Protein AF-A0A6F8TMJ8-F1 (afdb_monomer_lite)

Foldseek 3Di:
DPLVVLLVLLVVLLVLLVVVCVVPPDPLSVVLNVLSVVQSVCSVVVVVVCNVVSLVVLPCSLVVVCVVPVCPPDPSSVSSVVSNVVSVVVD

Structure (mmCIF, N/CA/C/O backbone):
data_AF-A0A6F8TMJ8-F1
#
_entry.id   AF-A0A6F8TMJ8-F1
#
loop_
_atom_site.group_PDB
_atom_site.id
_atom_site.type_symbol
_atom_site.label_atom_id
_atom_site.label_alt_id
_atom_site.label_comp_id
_atom_site.label_asym_id
_atom_site.label_entity_id
_atom_site.label_seq_id
_atom_site.pdbx_PDB_ins_code
_atom_site.Cartn_x
_atom_site.Cartn_y
_atom_site.Cartn_z
_atom_site.occupancy
_atom_site.B_iso_or_equiv
_atom_site.auth_seq_id
_atom_site.auth_comp_id
_atom_site.auth_asym_id
_atom_site.auth_atom_id
_atom_site.pdbx_PDB_model_num
ATOM 1 N N . MET A 1 1 ? -16.626 7.205 8.333 1.00 62.91 1 MET A N 1
ATOM 2 C CA . MET A 1 1 ? -15.537 6.395 7.746 1.00 62.91 1 MET A CA 1
ATOM 3 C C . MET A 1 1 ? -15.948 4.933 7.677 1.00 62.91 1 MET A C 1
ATOM 5 O O . MET A 1 1 ? -16.232 4.349 8.716 1.00 62.91 1 MET A O 1
ATOM 9 N N . ASP A 1 2 ? -15.988 4.336 6.486 1.00 76.75 2 ASP A N 1
ATOM 10 C CA . ASP A 1 2 ? -16.205 2.890 6.338 1.00 76.75 2 ASP A CA 1
ATOM 11 C C . ASP A 1 2 ? -14.847 2.168 6.335 1.00 76.75 2 ASP A C 1
ATOM 13 O O . ASP A 1 2 ? -14.301 1.823 5.285 1.00 76.75 2 ASP A O 1
ATOM 17 N N . SER A 1 3 ? -14.264 1.990 7.527 1.00 79.50 3 SER A N 1
ATOM 18 C CA . SER A 1 3 ? -12.927 1.400 7.709 1.00 79.50 3 SER A CA 1
ATOM 19 C C . SER A 1 3 ? -12.784 0.040 7.022 1.00 79.50 3 SER A C 1
ATOM 21 O O . SER A 1 3 ? -11.713 -0.285 6.519 1.00 79.50 3 SER A O 1
ATOM 23 N N . LYS A 1 4 ? -13.870 -0.743 6.938 1.00 87.12 4 LYS A N 1
ATOM 24 C CA . LYS A 1 4 ? -13.873 -2.055 6.276 1.00 87.12 4 LYS A CA 1
ATOM 25 C C . LYS A 1 4 ? -13.643 -1.930 4.771 1.00 87.12 4 LYS A C 1
ATOM 27 O O . LYS A 1 4 ? -12.842 -2.684 4.220 1.00 87.12 4 LYS A O 1
ATOM 32 N N . LYS A 1 5 ? -14.295 -0.970 4.106 1.00 90.75 5 LYS A N 1
ATOM 33 C CA . LYS A 1 5 ? -14.060 -0.702 2.675 1.00 90.75 5 LYS A CA 1
ATOM 34 C C . LYS A 1 5 ? -12.633 -0.236 2.410 1.00 90.75 5 LYS A C 1
ATOM 36 O O . LYS A 1 5 ? -12.021 -0.707 1.455 1.00 90.75 5 LYS A O 1
ATOM 41 N N . ILE A 1 6 ? -12.091 0.619 3.278 1.00 89.44 6 ILE A N 1
ATOM 42 C CA . ILE A 1 6 ? -10.707 1.098 3.159 1.00 89.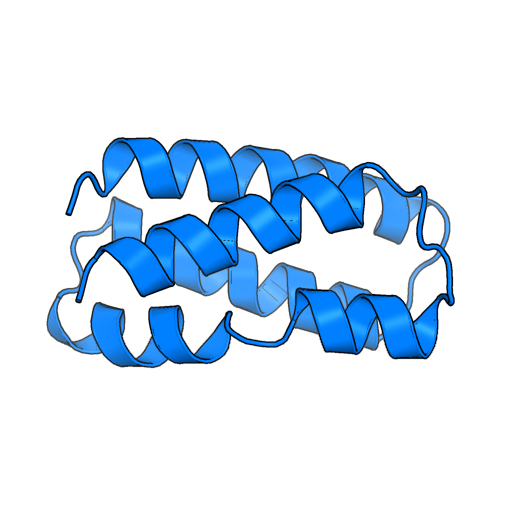44 6 ILE A CA 1
ATOM 43 C C . ILE A 1 6 ? -9.722 -0.068 3.304 1.00 89.44 6 ILE A C 1
ATOM 45 O O . ILE A 1 6 ? -8.827 -0.208 2.477 1.00 89.44 6 ILE A O 1
ATOM 49 N N . VAL A 1 7 ? -9.916 -0.958 4.284 1.00 92.88 7 VAL A N 1
ATOM 50 C CA . VAL A 1 7 ? -9.081 -2.163 4.452 1.00 92.88 7 VAL A CA 1
ATOM 51 C C . VAL A 1 7 ? -9.117 -3.049 3.208 1.00 92.88 7 VAL A C 1
ATOM 53 O O . VAL A 1 7 ? -8.070 -3.496 2.745 1.00 92.88 7 VAL A O 1
ATOM 56 N N . ILE A 1 8 ? -10.299 -3.288 2.633 1.00 94.81 8 ILE A N 1
ATOM 57 C CA . ILE A 1 8 ? -10.431 -4.076 1.397 1.00 94.81 8 ILE A CA 1
ATOM 58 C C . ILE A 1 8 ? -9.633 -3.428 0.261 1.00 94.81 8 ILE A C 1
ATOM 60 O O . ILE A 1 8 ? -8.918 -4.120 -0.463 1.00 94.81 8 ILE A O 1
ATOM 64 N N . GLN A 1 9 ? -9.732 -2.108 0.117 1.00 94.88 9 GLN A N 1
ATOM 65 C CA . GLN A 1 9 ? -9.040 -1.372 -0.933 1.00 94.88 9 GLN A CA 1
ATOM 66 C C . GLN A 1 9 ? -7.512 -1.367 -0.732 1.00 94.88 9 GLN A C 1
ATOM 68 O O . GLN A 1 9 ? -6.770 -1.600 -1.684 1.00 94.88 9 GLN A O 1
ATOM 73 N N . ILE A 1 10 ? -7.034 -1.211 0.508 1.00 94.50 10 ILE A N 1
ATOM 74 C CA . ILE A 1 10 ? -5.612 -1.336 0.873 1.00 94.50 10 ILE A CA 1
ATOM 75 C C . ILE A 1 10 ? -5.078 -2.733 0.542 1.00 94.50 10 ILE A C 1
ATOM 77 O O . ILE A 1 10 ? -3.989 -2.853 -0.014 1.00 94.50 10 ILE A O 1
ATOM 81 N N . LYS A 1 11 ? -5.842 -3.795 0.832 1.00 95.94 11 LYS A N 1
ATOM 82 C CA . LYS A 1 11 ? -5.438 -5.176 0.522 1.00 95.94 11 LYS A CA 1
ATOM 83 C C . LYS A 1 11 ? -5.293 -5.424 -0.979 1.00 95.94 11 LYS A C 1
ATOM 85 O O . LYS A 1 11 ? -4.348 -6.095 -1.380 1.00 95.94 11 LYS A O 1
ATOM 90 N N . LYS A 1 12 ? -6.174 -4.859 -1.811 1.00 96.50 12 LYS A N 1
ATOM 91 C CA . LYS A 1 12 ? -6.040 -4.940 -3.277 1.00 96.50 12 LYS A CA 1
ATOM 92 C C . LYS A 1 12 ? -4.753 -4.281 -3.766 1.00 96.50 12 LYS A C 1
ATOM 94 O O . LYS A 1 12 ? -4.005 -4.899 -4.516 1.00 96.50 12 LYS A O 1
ATOM 99 N N . ALA A 1 13 ? -4.471 -3.066 -3.293 1.00 95.88 13 ALA A N 1
ATOM 100 C CA . ALA A 1 13 ? -3.233 -2.367 -3.625 1.00 95.88 13 ALA A CA 1
ATOM 101 C C . ALA A 1 13 ? -1.992 -3.145 -3.150 1.00 95.88 13 ALA A C 1
ATOM 103 O O . ALA A 1 13 ? -1.031 -3.269 -3.903 1.00 95.88 13 ALA A O 1
ATOM 104 N N . LEU A 1 14 ? -2.025 -3.720 -1.940 1.00 97.06 14 LEU A N 1
ATOM 105 C CA . LEU A 1 14 ? -0.934 -4.541 -1.402 1.00 97.06 14 LEU A CA 1
ATOM 106 C C . LEU A 1 14 ? -0.618 -5.752 -2.276 1.00 97.06 14 LEU A C 1
ATOM 108 O O . LEU A 1 14 ? 0.554 -5.983 -2.542 1.00 97.06 14 LEU A O 1
ATOM 112 N N . ILE A 1 15 ? -1.630 -6.487 -2.747 1.00 96.75 15 ILE A N 1
ATOM 113 C CA . ILE A 1 15 ? -1.421 -7.647 -3.629 1.00 96.75 15 ILE A CA 1
ATOM 114 C C . ILE A 1 15 ? -0.637 -7.230 -4.880 1.00 96.75 15 ILE A C 1
ATOM 116 O O . ILE A 1 15 ? 0.375 -7.844 -5.207 1.00 96.75 15 ILE A O 1
ATOM 120 N N . LEU A 1 16 ? -1.054 -6.145 -5.539 1.00 95.44 16 LEU A N 1
ATOM 121 C CA . LEU A 1 16 ? -0.393 -5.665 -6.755 1.00 95.44 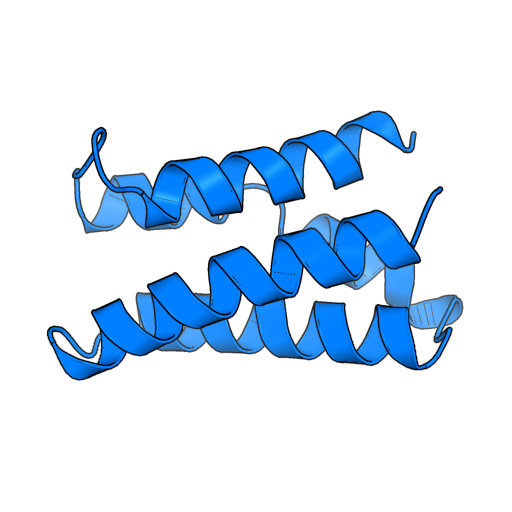16 LEU A CA 1
ATOM 122 C C . LEU A 1 16 ? 1.019 -5.123 -6.483 1.00 95.44 16 LEU A C 1
ATOM 124 O O . LEU A 1 16 ? 1.938 -5.371 -7.261 1.00 95.44 16 LEU A O 1
ATOM 128 N N . LEU A 1 17 ? 1.204 -4.397 -5.377 1.00 95.19 17 LEU A N 1
ATOM 129 C CA . LEU A 1 17 ? 2.510 -3.883 -4.960 1.00 95.19 17 LEU A CA 1
ATOM 130 C C . LEU A 1 17 ? 3.490 -5.019 -4.649 1.00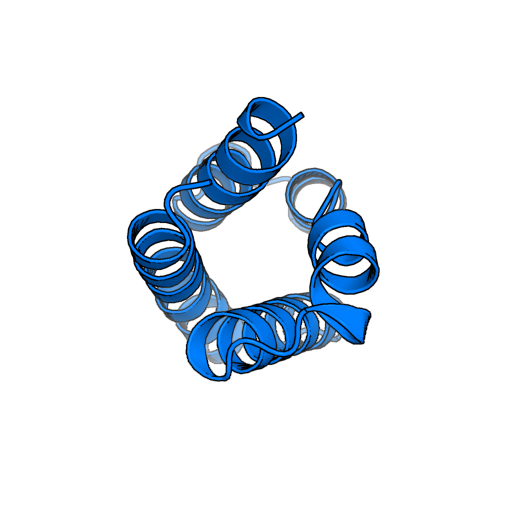 95.19 17 LEU A C 1
ATOM 132 O O . LEU A 1 17 ? 4.649 -4.958 -5.055 1.00 95.19 17 LEU A O 1
ATOM 136 N N . GLU A 1 18 ? 3.036 -6.051 -3.939 1.00 95.94 18 GLU A N 1
ATOM 137 C CA . GLU A 1 18 ?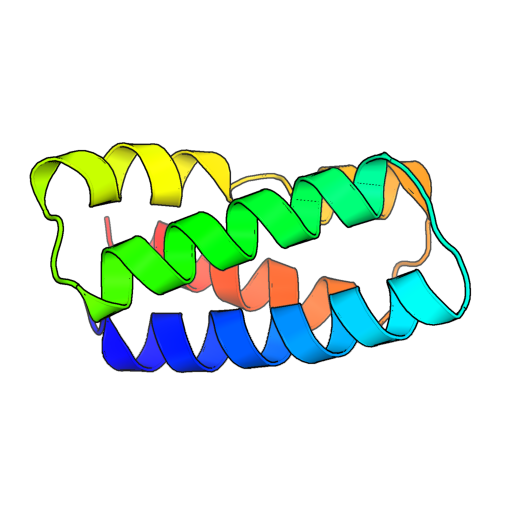 3.843 -7.223 -3.600 1.00 95.94 18 GLU A CA 1
ATOM 138 C C . GLU A 1 18 ? 4.203 -8.039 -4.843 1.00 95.94 18 GLU A C 1
ATOM 140 O O . GLU A 1 18 ? 5.349 -8.469 -4.968 1.00 95.94 18 GLU A O 1
ATOM 145 N N . ASP A 1 19 ? 3.273 -8.212 -5.784 1.00 94.88 19 ASP A N 1
ATOM 146 C CA . ASP A 1 19 ? 3.563 -8.871 -7.058 1.00 94.88 19 ASP A CA 1
ATOM 147 C C . ASP A 1 19 ? 4.564 -8.073 -7.898 1.00 94.88 19 ASP A C 1
ATOM 149 O O . ASP A 1 19 ? 5.538 -8.649 -8.386 1.00 94.88 19 ASP A O 1
ATOM 153 N N . LYS A 1 20 ? 4.420 -6.743 -7.979 1.00 92.31 20 LYS A N 1
ATOM 154 C CA . LYS A 1 20 ? 5.418 -5.901 -8.651 1.00 92.31 20 LYS A CA 1
ATOM 155 C C . LYS A 1 20 ? 6.786 -5.973 -7.968 1.00 92.31 20 LYS A C 1
ATOM 157 O O . LYS A 1 20 ? 7.804 -6.040 -8.651 1.00 92.31 20 LYS A O 1
ATOM 162 N N . TYR A 1 21 ? 6.831 -6.016 -6.637 1.00 94.50 21 TYR A N 1
ATOM 163 C CA . TYR A 1 21 ? 8.085 -6.143 -5.891 1.00 94.50 21 TYR A CA 1
ATOM 164 C C . TYR A 1 21 ? 8.806 -7.472 -6.156 1.00 94.50 21 TYR A C 1
ATOM 166 O O . TYR A 1 21 ? 10.033 -7.499 -6.174 1.00 94.50 21 TYR A O 1
ATOM 174 N N . LYS A 1 22 ? 8.072 -8.569 -6.402 1.00 94.50 22 LYS A N 1
ATOM 175 C CA . LYS A 1 22 ? 8.680 -9.851 -6.803 1.00 94.50 22 LYS A CA 1
ATOM 176 C C . LYS A 1 22 ? 9.393 -9.746 -8.151 1.00 94.50 22 LYS A C 1
ATOM 178 O O . LYS A 1 22 ? 10.459 -10.334 -8.303 1.00 94.50 22 LYS A O 1
ATOM 183 N N . SER A 1 23 ? 8.810 -9.030 -9.115 1.00 91.75 23 SER A N 1
ATOM 184 C CA . SER A 1 23 ? 9.427 -8.831 -10.434 1.00 91.75 23 SER A CA 1
ATOM 185 C C . SER A 1 23 ? 10.532 -7.775 -10.430 1.00 91.75 23 SER A C 1
ATOM 187 O O . SER A 1 23 ? 11.513 -7.914 -11.152 1.00 91.75 23 SER A O 1
ATOM 189 N N . GLU A 1 24 ? 10.375 -6.722 -9.630 1.00 90.94 24 GLU A N 1
ATOM 190 C CA . GLU A 1 24 ? 11.241 -5.546 -9.643 1.00 90.94 24 GLU A CA 1
ATOM 191 C C . GLU A 1 24 ? 11.437 -5.019 -8.211 1.00 90.94 24 GLU A C 1
ATOM 193 O O . GLU A 1 24 ? 10.754 -4.089 -7.769 1.00 90.94 24 GLU A O 1
ATOM 198 N N . PRO A 1 25 ? 12.342 -5.630 -7.431 1.00 93.31 25 PRO A N 1
ATOM 199 C CA . PRO A 1 25 ? 12.522 -5.262 -6.038 1.00 93.31 25 PRO A CA 1
ATOM 200 C C . PRO A 1 25 ? 13.268 -3.932 -5.919 1.00 93.31 25 PRO A C 1
ATOM 202 O O . PRO A 1 25 ? 14.456 -3.839 -6.217 1.00 93.31 25 PRO A O 1
ATOM 205 N N . THR A 1 26 ? 12.585 -2.904 -5.415 1.00 93.38 26 THR A N 1
ATOM 206 C CA . THR A 1 26 ? 13.185 -1.590 -5.138 1.00 93.38 26 THR A CA 1
ATOM 207 C C . THR A 1 26 ? 12.930 -1.148 -3.701 1.00 93.38 26 THR A C 1
ATOM 209 O O . THR A 1 26 ? 11.937 -1.536 -3.071 1.00 93.38 26 THR A O 1
ATOM 212 N N . ASP A 1 27 ? 13.799 -0.283 -3.175 1.00 93.12 27 ASP A N 1
ATOM 213 C CA . ASP A 1 27 ? 13.606 0.308 -1.847 1.00 93.12 27 ASP A CA 1
ATOM 214 C C . ASP A 1 27 ? 12.335 1.164 -1.771 1.00 93.12 27 ASP A C 1
ATOM 216 O O . ASP A 1 27 ? 11.671 1.193 -0.732 1.00 93.12 27 ASP A O 1
ATOM 220 N N . MET A 1 28 ? 11.936 1.795 -2.882 1.00 92.06 28 MET A N 1
ATOM 221 C CA . MET A 1 28 ? 10.689 2.551 -2.935 1.00 92.06 28 MET A CA 1
ATOM 222 C C . MET A 1 28 ? 9.466 1.642 -2.779 1.00 92.06 28 MET A C 1
ATOM 224 O O . MET A 1 28 ? 8.610 1.922 -1.940 1.00 92.06 28 MET A O 1
ATOM 228 N N . LEU A 1 29 ? 9.383 0.539 -3.531 1.00 93.25 29 LEU A N 1
ATOM 229 C CA . LEU A 1 29 ? 8.278 -0.415 -3.390 1.00 93.25 29 LEU A CA 1
ATOM 230 C C . LEU A 1 29 ? 8.248 -1.020 -1.990 1.00 93.25 29 LEU A C 1
ATOM 232 O O . LEU A 1 29 ? 7.187 -1.087 -1.373 1.00 93.25 29 LEU A O 1
ATOM 236 N N . LYS A 1 30 ? 9.414 -1.378 -1.444 1.00 95.00 30 LYS A N 1
ATOM 237 C CA . LYS A 1 30 ? 9.534 -1.873 -0.070 1.00 95.00 30 LYS A CA 1
ATOM 238 C C . LYS A 1 30 ? 8.995 -0.864 0.951 1.00 95.00 30 LYS A C 1
ATOM 240 O O . LYS A 1 30 ? 8.271 -1.253 1.869 1.00 95.00 30 LYS A O 1
ATOM 245 N N . MET A 1 31 ? 9.311 0.423 0.789 1.00 95.44 31 MET A N 1
ATOM 246 C CA . MET A 1 31 ? 8.792 1.501 1.636 1.00 95.44 31 MET A CA 1
ATOM 247 C C . MET A 1 31 ? 7.269 1.651 1.503 1.00 95.44 31 MET A C 1
ATOM 249 O O . MET A 1 31 ? 6.579 1.735 2.521 1.00 95.44 31 MET A O 1
ATOM 253 N N . ILE A 1 32 ? 6.739 1.669 0.277 1.00 95.12 32 ILE A N 1
ATOM 254 C CA . ILE A 1 32 ? 5.296 1.792 0.018 1.00 95.12 32 ILE A CA 1
ATOM 255 C C . ILE A 1 32 ? 4.545 0.606 0.637 1.00 95.12 32 ILE A C 1
ATOM 257 O O . ILE A 1 32 ? 3.605 0.812 1.405 1.00 95.12 32 ILE A O 1
ATOM 261 N N . ILE A 1 33 ? 4.996 -0.628 0.387 1.00 96.31 33 ILE A N 1
ATOM 262 C CA . ILE A 1 33 ? 4.404 -1.852 0.950 1.00 96.31 33 ILE A CA 1
ATOM 263 C C . ILE A 1 33 ? 4.389 -1.793 2.477 1.00 96.31 33 ILE A C 1
ATOM 265 O O . ILE A 1 33 ? 3.370 -2.103 3.097 1.00 96.31 33 ILE A O 1
ATOM 269 N N . LYS A 1 34 ? 5.493 -1.362 3.103 1.00 96.00 34 LYS A N 1
ATOM 270 C CA . LYS A 1 34 ? 5.569 -1.218 4.561 1.00 96.00 34 LYS A CA 1
ATOM 271 C C . LYS A 1 34 ? 4.484 -0.275 5.090 1.00 96.00 34 LYS A C 1
ATOM 273 O O . LYS A 1 34 ? 3.753 -0.667 5.998 1.00 96.00 34 LYS A O 1
ATOM 278 N N . LYS A 1 35 ? 4.333 0.915 4.497 1.00 94.94 35 LYS A N 1
ATOM 279 C CA . LYS A 1 35 ? 3.302 1.886 4.902 1.00 94.94 35 LYS A CA 1
ATOM 280 C C . LYS A 1 35 ? 1.883 1.338 4.736 1.00 94.94 35 LYS A C 1
ATOM 282 O O . LYS A 1 35 ? 1.057 1.481 5.633 1.00 94.94 35 LYS A O 1
ATOM 287 N N . TYR A 1 36 ? 1.607 0.653 3.626 1.00 95.19 36 TYR A N 1
ATOM 288 C CA . TYR A 1 36 ? 0.302 0.025 3.398 1.00 95.19 36 TYR A CA 1
ATOM 289 C C . TYR A 1 36 ? -0.001 -1.082 4.423 1.00 95.19 36 TYR A C 1
ATOM 291 O O . TYR A 1 36 ? -1.124 -1.162 4.923 1.00 95.19 36 TYR A O 1
ATOM 299 N N . ARG A 1 37 ? 0.989 -1.911 4.786 1.00 95.25 37 ARG A N 1
ATOM 300 C CA . ARG A 1 37 ? 0.837 -2.941 5.832 1.00 95.25 37 ARG A CA 1
ATOM 301 C C . ARG A 1 37 ? 0.572 -2.325 7.207 1.00 95.25 37 ARG A C 1
ATOM 303 O O . ARG A 1 37 ? -0.305 -2.804 7.923 1.00 95.25 37 ARG A O 1
ATOM 310 N N . GLU A 1 38 ? 1.289 -1.260 7.563 1.00 93.19 38 GLU A N 1
ATOM 311 C CA . GLU A 1 38 ? 1.088 -0.529 8.822 1.00 93.19 38 GLU A CA 1
ATOM 312 C C . GLU A 1 38 ? -0.320 0.081 8.904 1.00 93.19 38 GLU A C 1
ATOM 314 O O . GLU A 1 38 ? -1.014 -0.104 9.908 1.00 93.19 38 GLU A O 1
ATOM 319 N N . ALA A 1 39 ? -0.786 0.720 7.827 1.00 91.00 39 ALA A N 1
ATOM 320 C CA . ALA A 1 39 ? -2.136 1.271 7.750 1.00 91.00 39 ALA A CA 1
ATOM 321 C C . ALA A 1 39 ? -3.224 0.185 7.835 1.00 91.00 39 ALA A C 1
ATOM 323 O O . ALA A 1 39 ? -4.190 0.344 8.584 1.00 91.00 39 ALA A O 1
ATOM 324 N N . CYS A 1 40 ? -3.053 -0.940 7.125 1.00 92.62 40 CYS A N 1
ATOM 325 C CA . CYS A 1 40 ? -3.966 -2.085 7.205 1.00 92.62 40 CYS A CA 1
ATOM 326 C C . CYS A 1 40 ? -4.077 -2.601 8.644 1.00 92.62 40 CYS A C 1
ATOM 328 O O . CYS A 1 40 ? -5.178 -2.738 9.172 1.00 92.62 40 CYS A O 1
ATOM 330 N N . TYR A 1 41 ? -2.935 -2.809 9.304 1.00 91.88 41 TYR A N 1
ATOM 331 C CA . TYR A 1 41 ? -2.884 -3.287 10.681 1.00 91.88 41 TYR A CA 1
ATOM 332 C C . TYR A 1 41 ? -3.603 -2.339 11.650 1.00 91.88 41 TYR A C 1
ATOM 334 O O . TYR A 1 41 ? -4.380 -2.787 12.491 1.00 91.88 41 TYR A O 1
ATOM 342 N N . ILE A 1 42 ? -3.386 -1.028 11.537 1.00 89.00 42 ILE A N 1
ATOM 343 C CA . ILE A 1 42 ? -4.039 -0.035 12.403 1.00 89.00 42 ILE A CA 1
ATOM 344 C C . ILE A 1 42 ? -5.556 -0.033 12.214 1.00 89.00 42 ILE A C 1
ATOM 346 O O . ILE A 1 42 ? -6.290 -0.005 13.206 1.00 89.00 42 ILE A O 1
ATOM 350 N N . LEU A 1 43 ? -6.014 -0.096 10.962 1.00 87.50 43 LEU A N 1
ATOM 351 C CA . LEU A 1 43 ? -7.433 -0.127 10.620 1.00 87.50 43 LEU A CA 1
ATOM 352 C C . LEU A 1 43 ? -8.129 -1.401 11.108 1.00 87.50 43 LEU A C 1
ATOM 354 O O . LEU A 1 43 ? -9.238 -1.325 11.628 1.00 87.50 43 LEU A O 1
ATOM 358 N N . GLU A 1 44 ? -7.487 -2.561 10.976 1.00 89.81 44 GLU A N 1
ATOM 359 C CA . GLU A 1 44 ? -8.043 -3.840 11.436 1.00 89.81 44 GLU A CA 1
ATOM 360 C C . GLU A 1 44 ? -8.078 -3.955 12.964 1.00 89.81 44 GLU A C 1
ATOM 362 O O . GLU A 1 44 ? -8.952 -4.622 13.513 1.00 89.81 44 GLU A O 1
ATOM 367 N N . ASN A 1 45 ? -7.156 -3.282 13.657 1.00 89.12 45 ASN A N 1
ATOM 368 C CA . ASN A 1 45 ? -7.034 -3.337 15.114 1.00 89.12 45 ASN A CA 1
ATOM 369 C C . ASN A 1 45 ? -7.651 -2.121 15.826 1.00 89.12 45 ASN A C 1
ATOM 371 O O . ASN A 1 45 ? -7.438 -1.961 17.026 1.00 89.12 45 ASN A O 1
ATOM 375 N N . ASN A 1 46 ? -8.391 -1.258 15.114 1.00 79.31 46 ASN A N 1
ATOM 376 C CA . ASN A 1 46 ? -9.035 -0.054 15.657 1.00 79.31 46 ASN A CA 1
ATOM 377 C C . ASN A 1 46 ? -8.105 0.804 16.540 1.00 79.31 46 ASN A C 1
ATOM 379 O O . ASN A 1 46 ? -8.518 1.311 17.584 1.00 79.31 46 ASN A O 1
ATOM 383 N N . LYS A 1 47 ? -6.839 0.985 16.138 1.00 81.44 47 LYS A N 1
ATOM 384 C CA . LYS A 1 47 ? -5.882 1.827 16.881 1.00 81.44 47 LYS A CA 1
ATOM 385 C C . LYS A 1 47 ? -6.114 3.305 16.566 1.00 81.44 47 LYS A C 1
ATOM 387 O O . LYS A 1 47 ? -5.372 3.912 15.792 1.00 81.44 47 LYS A O 1
ATOM 392 N N . VAL A 1 48 ? -7.202 3.850 17.116 1.00 73.38 48 VAL A N 1
ATOM 393 C CA . VAL A 1 48 ? -7.727 5.196 16.818 1.00 73.38 48 VAL A CA 1
ATOM 394 C C . VAL A 1 48 ? -6.670 6.287 17.020 1.00 73.38 48 VAL A C 1
ATOM 396 O O . VAL A 1 48 ? -6.586 7.209 16.215 1.00 73.38 48 VAL A O 1
ATOM 399 N N . ASP A 1 49 ? -5.814 6.142 18.032 1.00 77.75 49 ASP A N 1
ATOM 400 C CA . ASP A 1 49 ? -4.710 7.054 18.357 1.00 77.75 49 ASP A CA 1
ATOM 401 C C . ASP A 1 49 ? -3.660 7.177 17.238 1.00 77.75 49 ASP A C 1
ATOM 403 O O . ASP 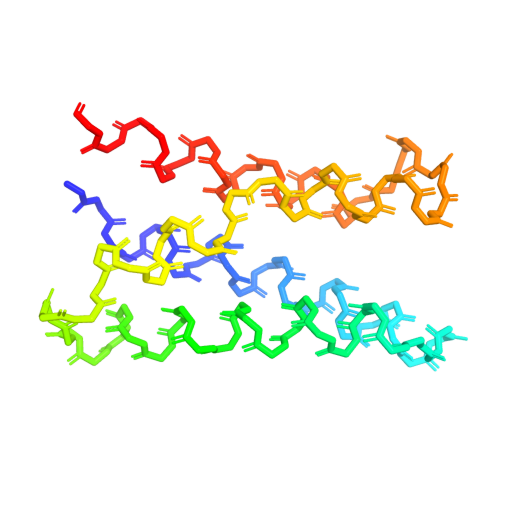A 1 49 ? -2.995 8.204 17.116 1.00 77.75 49 ASP A O 1
ATOM 407 N N . ARG A 1 50 ? -3.515 6.146 16.398 1.00 75.94 50 ARG A N 1
ATOM 408 C CA . ARG A 1 50 ? -2.515 6.089 15.313 1.00 75.94 50 ARG A CA 1
ATOM 409 C C . ARG A 1 50 ? -3.115 6.258 13.927 1.00 75.94 50 ARG A C 1
ATOM 411 O O . ARG A 1 50 ? -2.385 6.447 12.957 1.00 75.94 50 ARG A O 1
ATOM 418 N N . LEU A 1 51 ? -4.438 6.176 13.837 1.00 76.25 51 LEU A N 1
ATOM 419 C CA . LEU A 1 51 ? -5.158 6.100 12.579 1.00 76.25 51 LEU A CA 1
ATOM 420 C C . LEU A 1 51 ? -4.960 7.345 11.712 1.00 76.25 51 LEU A C 1
ATOM 422 O O . LEU A 1 51 ? -4.628 7.218 10.538 1.00 76.25 51 LEU A O 1
ATOM 426 N N . SER A 1 52 ? -5.120 8.539 12.283 1.00 76.94 52 SER A N 1
ATOM 427 C CA . SER A 1 52 ? -5.000 9.798 11.537 1.00 76.94 52 SER A CA 1
ATOM 428 C C . SER A 1 52 ? -3.604 9.976 10.940 1.00 76.94 52 SER A C 1
ATOM 430 O O . SER A 1 52 ? -3.468 10.282 9.757 1.00 76.94 52 SER A O 1
ATOM 432 N N . LYS A 1 53 ? -2.560 9.718 11.735 1.00 81.38 53 LYS A N 1
ATOM 433 C CA . LYS A 1 53 ? -1.166 9.827 11.298 1.00 81.38 53 LYS A CA 1
ATOM 434 C C . LYS A 1 53 ? -0.857 8.877 10.143 1.00 81.38 53 LYS A C 1
ATOM 436 O O . LYS A 1 53 ? -0.267 9.316 9.158 1.00 81.38 53 LYS A O 1
ATOM 441 N N . GLU A 1 54 ? -1.273 7.613 10.236 1.00 82.94 54 GLU A N 1
ATOM 442 C CA . GLU A 1 54 ? -0.968 6.661 9.165 1.00 82.94 54 GLU A CA 1
ATOM 443 C C . GLU A 1 54 ? -1.854 6.786 7.936 1.00 82.94 54 GLU A C 1
ATOM 445 O O . GLU A 1 54 ? -1.398 6.519 6.831 1.00 82.94 54 GLU A O 1
ATOM 450 N N . MET A 1 55 ? -3.075 7.294 8.066 1.00 81.06 55 MET A N 1
ATOM 451 C CA . MET A 1 55 ? -3.855 7.664 6.886 1.00 81.06 55 MET A CA 1
ATOM 452 C C . MET A 1 55 ? -3.210 8.821 6.118 1.00 81.06 55 MET A C 1
ATOM 454 O O . MET A 1 55 ? -3.120 8.774 4.893 1.00 81.06 55 MET A O 1
ATOM 458 N N . ILE A 1 56 ? -2.685 9.824 6.828 1.00 82.56 56 ILE A N 1
ATOM 459 C CA . ILE A 1 56 ? -1.932 10.920 6.204 1.00 82.56 56 ILE A CA 1
ATOM 460 C C . ILE A 1 56 ? -0.651 10.393 5.542 1.00 82.56 56 ILE A C 1
ATOM 462 O O . ILE A 1 56 ? -0.273 10.889 4.484 1.00 82.56 56 ILE A O 1
ATOM 466 N N . SER A 1 57 ? 0.003 9.375 6.114 1.00 85.69 57 SER A N 1
ATOM 467 C CA . SER A 1 57 ? 1.261 8.836 5.578 1.00 85.69 57 SER A CA 1
ATOM 468 C C . SER A 1 57 ? 1.108 8.067 4.257 1.00 85.69 57 SER A C 1
ATOM 470 O O . SER A 1 57 ? 2.119 7.871 3.564 1.00 85.69 57 SER A O 1
ATOM 472 N N . LEU A 1 58 ? -0.130 7.688 3.900 1.00 89.31 58 LEU A N 1
ATOM 473 C CA . LEU A 1 58 ? -0.501 7.092 2.613 1.00 89.31 58 LEU A CA 1
ATOM 474 C C . LEU A 1 58 ? -0.731 8.116 1.493 1.00 89.31 58 LEU A C 1
ATOM 476 O O . LEU A 1 58 ? -0.653 7.741 0.323 1.00 89.31 58 LEU A O 1
ATOM 480 N N . ARG A 1 59 ? -0.983 9.389 1.821 1.00 90.31 59 ARG A N 1
ATOM 481 C CA . ARG A 1 59 ? -1.157 10.450 0.818 1.00 90.31 59 ARG A CA 1
ATOM 482 C C . ARG A 1 59 ? 0.124 10.662 0.020 1.00 90.31 59 ARG A C 1
ATOM 484 O O . ARG A 1 59 ? 1.222 10.682 0.578 1.00 90.31 59 ARG A O 1
ATOM 491 N N . GLY A 1 60 ? -0.023 10.856 -1.285 1.00 89.50 60 GLY A N 1
ATOM 492 C CA . GLY A 1 60 ? 1.083 11.107 -2.201 1.00 89.50 60 GLY A CA 1
ATOM 493 C C . GLY A 1 60 ? 1.950 9.884 -2.499 1.00 89.50 60 GLY A C 1
ATOM 494 O O . GLY A 1 60 ? 2.928 10.019 -3.232 1.00 89.50 60 GLY A O 1
ATOM 495 N N . LEU A 1 61 ? 1.621 8.689 -1.988 1.00 92.75 61 LEU A N 1
ATOM 496 C CA . LEU A 1 61 ? 2.361 7.475 -2.339 1.00 92.75 61 LEU A CA 1
ATOM 497 C C . LEU A 1 61 ? 2.114 7.065 -3.791 1.00 92.75 61 LEU A C 1
ATOM 499 O O . LEU A 1 61 ? 3.037 6.576 -4.437 1.00 92.75 61 LEU A O 1
ATOM 503 N N . SER A 1 62 ? 0.912 7.297 -4.321 1.00 92.44 62 SER A N 1
ATOM 504 C CA . SER A 1 62 ? 0.598 7.131 -5.746 1.00 92.44 62 SER A CA 1
ATOM 505 C C . SER A 1 62 ? 1.487 8.024 -6.617 1.00 92.44 62 SER A C 1
ATOM 507 O O . SER A 1 62 ? 2.068 7.558 -7.594 1.00 92.44 62 SER A O 1
ATOM 509 N N . ARG A 1 63 ? 1.682 9.286 -6.215 1.00 90.62 63 ARG A N 1
ATOM 510 C CA . ARG A 1 63 ? 2.605 10.214 -6.878 1.00 90.62 63 ARG A CA 1
ATOM 511 C C . ARG A 1 63 ? 4.061 9.762 -6.761 1.00 90.62 63 ARG A C 1
ATOM 513 O O . ARG A 1 63 ? 4.757 9.765 -7.767 1.00 90.62 63 ARG A O 1
ATOM 520 N N . ALA A 1 64 ? 4.505 9.343 -5.577 1.00 90.25 64 ALA A N 1
ATOM 521 C CA . ALA A 1 64 ? 5.865 8.841 -5.379 1.00 90.25 64 ALA A CA 1
ATOM 522 C C . ALA A 1 64 ? 6.152 7.618 -6.266 1.00 90.25 64 ALA A C 1
ATOM 524 O O . ALA A 1 64 ? 7.189 7.557 -6.920 1.00 90.25 64 ALA A O 1
ATOM 525 N N . TYR A 1 65 ? 5.204 6.677 -6.343 1.00 90.25 65 TYR A N 1
ATOM 526 C CA . TYR A 1 65 ? 5.278 5.545 -7.263 1.00 90.25 65 TYR A CA 1
ATOM 527 C C . TYR A 1 65 ? 5.385 6.018 -8.718 1.00 90.25 65 TYR A C 1
ATOM 529 O O . TYR A 1 65 ? 6.263 5.580 -9.458 1.00 90.25 65 TYR A O 1
ATOM 537 N N . LEU A 1 66 ? 4.517 6.942 -9.127 1.00 89.88 66 LEU A N 1
ATOM 538 C CA . LEU A 1 66 ? 4.514 7.458 -10.488 1.00 89.88 66 LEU A CA 1
ATOM 539 C C . LEU A 1 66 ? 5.838 8.143 -10.860 1.00 89.88 66 LEU A C 1
ATOM 541 O O . LEU A 1 66 ? 6.344 7.921 -11.954 1.00 89.88 66 LEU A O 1
ATOM 545 N N . GLU A 1 67 ? 6.417 8.932 -9.957 1.00 87.88 67 GLU A N 1
ATOM 546 C CA . GLU A 1 67 ? 7.695 9.618 -10.180 1.00 87.88 67 GLU A CA 1
ATOM 547 C C . GLU A 1 67 ? 8.864 8.634 -10.354 1.00 87.88 67 GLU A C 1
ATOM 549 O O . GLU A 1 67 ? 9.777 8.913 -11.127 1.00 87.88 67 GLU A O 1
ATOM 554 N N . ALA A 1 68 ? 8.830 7.465 -9.704 1.00 85.19 68 ALA A N 1
ATOM 555 C CA . ALA A 1 68 ? 9.880 6.456 -9.858 1.00 85.19 68 ALA A CA 1
ATOM 556 C C . ALA A 1 68 ? 9.730 5.567 -11.093 1.00 85.19 68 ALA A C 1
ATOM 558 O O . ALA A 1 68 ? 10.736 5.169 -11.675 1.00 85.19 68 ALA A O 1
ATOM 559 N N . TYR A 1 69 ? 8.499 5.231 -11.481 1.00 84.50 69 TYR A N 1
ATOM 560 C CA . TYR A 1 69 ? 8.256 4.241 -12.535 1.00 84.50 69 TYR A CA 1
ATOM 561 C C . TYR A 1 69 ? 7.785 4.848 -13.855 1.00 84.50 69 TYR A C 1
ATOM 563 O O . TYR A 1 69 ? 7.860 4.181 -14.881 1.00 84.50 69 TYR A O 1
ATOM 571 N N . SER A 1 70 ? 7.282 6.088 -13.843 1.00 82.94 70 SER A N 1
ATOM 572 C CA . SER A 1 70 ? 6.647 6.751 -14.996 1.00 82.94 70 SER A CA 1
ATOM 573 C C . SER A 1 70 ? 5.577 5.893 -15.694 1.00 82.94 70 SER A C 1
ATOM 575 O O . SER A 1 70 ? 5.279 6.081 -16.871 1.00 82.94 70 SER A O 1
ATOM 577 N N . ASP A 1 71 ? 4.987 4.944 -14.962 1.00 76.50 71 ASP A N 1
ATOM 578 C CA . ASP A 1 71 ? 4.077 3.927 -15.483 1.00 76.50 71 ASP A CA 1
ATOM 579 C C . ASP A 1 71 ? 2.628 4.301 -15.149 1.00 76.50 71 ASP A C 1
ATOM 581 O O . ASP A 1 71 ? 2.029 3.835 -14.175 1.00 76.50 71 ASP A O 1
ATOM 585 N N . TYR A 1 72 ? 2.096 5.222 -15.954 1.00 68.00 72 TYR A N 1
ATOM 586 C CA . TYR A 1 72 ? 0.776 5.835 -15.779 1.00 68.00 72 TYR A CA 1
ATOM 587 C C . TYR A 1 72 ? -0.394 4.867 -15.993 1.00 68.00 72 TYR A C 1
ATOM 589 O O . TYR A 1 72 ? -1.496 5.149 -15.531 1.00 68.00 72 TYR A O 1
ATOM 597 N N . LEU A 1 73 ? -0.178 3.753 -16.701 1.00 73.94 73 LEU A N 1
ATOM 598 C CA . LEU A 1 73 ? -1.220 2.772 -17.030 1.00 73.94 73 LEU A CA 1
ATOM 599 C C . LEU A 1 73 ? -1.171 1.536 -16.120 1.00 73.94 73 LEU A C 1
ATOM 601 O O . LEU A 1 73 ? -1.835 0.535 -16.392 1.00 73.94 73 LEU A O 1
ATOM 605 N N . ASN A 1 74 ? -0.388 1.586 -15.040 1.00 81.75 74 ASN A N 1
ATOM 606 C CA . ASN A 1 74 ? -0.230 0.450 -14.148 1.00 81.75 74 ASN A CA 1
ATOM 607 C C . ASN A 1 74 ? -1.456 0.258 -13.233 1.00 81.75 74 ASN A C 1
ATOM 609 O O . ASN A 1 74 ? -1.794 1.181 -12.485 1.00 81.75 74 ASN A O 1
ATOM 613 N N . PRO A 1 75 ? -2.042 -0.955 -13.159 1.00 87.50 75 PRO A N 1
ATOM 614 C CA . PRO A 1 75 ? -3.107 -1.277 -12.205 1.00 87.50 75 PRO A CA 1
ATOM 615 C C . PRO A 1 75 ? -2.764 -0.966 -10.737 1.00 87.50 75 PRO A C 1
ATOM 617 O O . PRO A 1 75 ? -3.655 -0.659 -9.945 1.00 87.50 75 PRO A O 1
ATOM 620 N N . VAL A 1 76 ? -1.478 -1.010 -10.363 1.00 89.56 76 VAL A N 1
ATOM 621 C CA . VAL A 1 76 ? -0.987 -0.604 -9.034 1.00 89.56 76 VAL A CA 1
ATOM 622 C C . VAL A 1 76 ? -1.388 0.840 -8.731 1.00 89.56 76 VAL A C 1
ATOM 624 O O . VAL A 1 76 ? -1.919 1.121 -7.656 1.00 89.56 76 VAL A O 1
ATOM 627 N N . LEU A 1 77 ? -1.169 1.751 -9.682 1.00 90.44 77 LEU A N 1
ATOM 628 C CA . LEU A 1 77 ? -1.399 3.180 -9.496 1.00 90.44 77 LEU A CA 1
ATOM 629 C C . LEU A 1 77 ? -2.890 3.488 -9.303 1.00 90.44 77 LEU A C 1
ATOM 631 O O . LEU A 1 77 ? -3.244 4.305 -8.450 1.00 90.44 77 LEU A O 1
ATOM 635 N N . ASP A 1 78 ? -3.761 2.787 -10.031 1.00 91.94 78 ASP A N 1
ATOM 636 C CA . ASP A 1 78 ? -5.213 2.910 -9.890 1.00 91.94 78 ASP A CA 1
ATOM 637 C C . ASP A 1 78 ? -5.692 2.506 -8.495 1.00 91.94 78 ASP A C 1
ATOM 639 O O . ASP A 1 78 ? -6.471 3.228 -7.863 1.00 91.94 78 ASP A O 1
ATOM 643 N N . GLU A 1 79 ? -5.225 1.364 -7.987 1.00 94.69 79 GLU A N 1
ATOM 644 C CA . GLU A 1 79 ? -5.621 0.895 -6.660 1.00 94.69 79 GLU A CA 1
ATOM 645 C C . GLU A 1 79 ? -5.062 1.798 -5.548 1.00 94.69 79 GLU A C 1
ATOM 647 O O . GLU A 1 79 ? -5.781 2.065 -4.581 1.00 94.69 79 GLU A O 1
ATOM 652 N N . MET A 1 80 ? -3.844 2.335 -5.708 1.00 94.12 80 MET A N 1
ATOM 653 C CA . MET A 1 80 ? -3.261 3.316 -4.782 1.00 94.12 80 MET A CA 1
ATOM 654 C C . MET A 1 80 ? -4.049 4.633 -4.760 1.00 94.12 80 MET A C 1
ATOM 656 O O . MET A 1 80 ? -4.388 5.138 -3.691 1.00 94.12 80 MET A O 1
ATOM 660 N N . ASN A 1 81 ? -4.409 5.166 -5.930 1.00 93.19 81 ASN A N 1
ATOM 661 C CA . ASN A 1 81 ? -5.204 6.391 -6.044 1.00 93.19 81 ASN A CA 1
ATOM 662 C C . ASN A 1 81 ? -6.600 6.227 -5.416 1.00 93.19 81 ASN A C 1
ATOM 664 O O . ASN A 1 81 ? -7.108 7.135 -4.759 1.00 93.19 81 ASN A O 1
ATOM 668 N N . LYS A 1 82 ? -7.227 5.051 -5.562 1.00 93.94 82 LYS A N 1
ATOM 669 C CA . LYS A 1 82 ? -8.499 4.741 -4.886 1.00 93.94 82 LYS A CA 1
ATOM 670 C C . LYS A 1 82 ? -8.359 4.773 -3.363 1.00 93.94 82 LYS A C 1
ATOM 672 O O . LYS A 1 82 ? -9.252 5.305 -2.707 1.00 93.94 82 LYS A O 1
ATOM 677 N N . VAL A 1 83 ? -7.265 4.241 -2.804 1.00 92.94 83 VAL A N 1
ATOM 678 C CA . VAL A 1 83 ? -6.997 4.319 -1.355 1.00 92.94 83 VAL A CA 1
ATOM 679 C C . VAL A 1 83 ? -6.900 5.774 -0.902 1.00 92.94 83 VAL A C 1
ATOM 681 O O . VAL A 1 83 ? -7.603 6.160 0.030 1.00 92.94 83 VAL A O 1
ATOM 684 N N . GLU A 1 84 ? -6.088 6.590 -1.577 1.00 92.62 84 GLU A N 1
ATOM 685 C CA . GLU A 1 84 ? -5.907 8.003 -1.216 1.00 92.62 84 GLU A CA 1
ATOM 686 C C . GLU A 1 84 ? -7.224 8.790 -1.293 1.00 92.62 84 GLU A C 1
ATOM 688 O O . GLU A 1 84 ? -7.588 9.474 -0.338 1.00 92.62 84 GLU A O 1
ATOM 693 N N . LYS A 1 85 ? -8.016 8.600 -2.356 1.00 92.06 85 LYS A N 1
ATOM 694 C CA . LYS A 1 85 ? -9.345 9.223 -2.481 1.00 92.06 85 LYS A CA 1
ATOM 695 C C . LYS A 1 85 ? -10.300 8.819 -1.363 1.00 92.06 85 LYS A C 1
ATOM 697 O O . LYS A 1 85 ? -11.037 9.665 -0.862 1.00 92.06 85 LYS A O 1
ATOM 702 N N . MET A 1 86 ? -10.310 7.544 -0.966 1.00 90.50 86 MET A N 1
ATOM 703 C CA . MET A 1 86 ? -11.148 7.088 0.146 1.00 90.50 86 MET A CA 1
ATOM 704 C C . MET A 1 86 ? -10.738 7.756 1.463 1.00 90.50 86 MET A C 1
ATOM 706 O O . MET A 1 86 ? -11.609 8.191 2.217 1.00 90.50 86 MET A O 1
ATOM 710 N N . ILE A 1 87 ? -9.433 7.894 1.710 1.00 86.56 87 ILE A N 1
ATOM 711 C CA . ILE A 1 87 ? -8.899 8.606 2.878 1.00 86.56 87 ILE A CA 1
ATOM 712 C C . ILE A 1 87 ? -9.318 10.083 2.853 1.00 86.56 87 ILE A C 1
ATOM 714 O O . ILE A 1 87 ? -9.807 10.593 3.856 1.00 86.56 87 ILE A O 1
ATOM 718 N N . ASP A 1 88 ? -9.208 10.752 1.706 1.00 84.88 88 ASP A N 1
ATOM 719 C CA . ASP A 1 88 ? -9.537 12.177 1.565 1.00 84.88 88 ASP A CA 1
ATOM 720 C C . ASP A 1 88 ? -11.035 12.469 1.661 1.00 84.88 88 ASP A C 1
ATOM 722 O O . ASP A 1 88 ? -11.433 13.472 2.248 1.00 84.88 88 ASP A O 1
ATOM 726 N N . SER A 1 89 ? -11.873 11.561 1.156 1.00 78.88 89 SER A N 1
ATOM 727 C CA . SER A 1 89 ? -13.338 11.649 1.249 1.00 78.88 89 SER A CA 1
ATOM 728 C C . SER A 1 89 ? -13.900 11.410 2.658 1.00 78.88 89 SER A C 1
ATOM 730 O O . SER A 1 89 ? -15.113 11.430 2.850 1.00 78.88 89 SER A O 1
ATOM 732 N N . THR A 1 90 ? -13.032 11.142 3.635 1.00 64.25 90 THR A N 1
ATOM 733 C CA . THR A 1 90 ? -13.408 10.868 5.027 1.00 64.25 90 THR A CA 1
ATOM 734 C C . THR A 1 90 ? -13.286 12.107 5.938 1.00 64.25 90 THR A C 1
ATOM 736 O O . THR A 1 90 ? -13.594 12.010 7.126 1.00 64.25 90 THR A O 1
ATOM 739 N N . ASN A 1 91 ? -12.870 13.257 5.392 1.00 48.69 91 ASN A N 1
ATOM 740 C CA . ASN A 1 91 ? -12.806 14.549 6.092 1.00 48.69 91 ASN A CA 1
ATOM 741 C C . ASN A 1 91 ? -14.168 15.242 6.214 1.00 48.69 91 ASN A C 1
ATOM 743 O O . ASN A 1 91 ? -14.930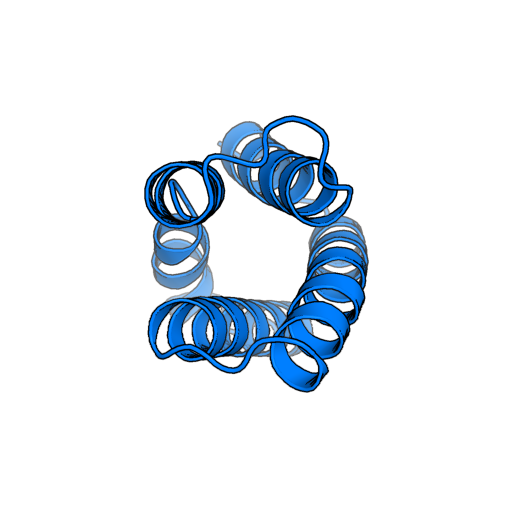 15.225 5.222 1.00 48.69 91 ASN A O 1
#

pLDDT: mean 88.14, std 8.56, range [48.69, 97.06]

Secondary structure (DSSP, 8-state):
--HHHHHHHHHHHHHHHHHHHHHS--HHHHHHHHHHHHHHHHHHTT-HHHHHHHHHHHTTHHHHHHHHH--TT-HHHHHHHHHHHHHHTT-

Sequence (91 aa):
MDSKKIVIQIKKALILLEDKYKSEPTDMLKMIIKKYREACYILENNKVDRLSKEMISLRGLSRAYLEAYSDYLNPVLDEMNKVEKMIDSTN

Radius of gyration: 12.44 Å; chains: 1; bounding box: 30×24×35 Å